Protein AF-A0A932Y6N1-F1 (afdb_monomer_lite)

Sequence (68 aa):
MSKERGAGQLVLSGDGDFLPVLKHLKDQGKQVILLARGPRTAKEIRQFAGPNFRDFEYLKFLLKMDDI

Structure (mmCIF, N/CA/C/O backbone):
data_AF-A0A932Y6N1-F1
#
_entry.id   AF-A0A932Y6N1-F1
#
loop_
_atom_site.group_PDB
_atom_site.id
_atom_site.type_symbol
_atom_site.label_atom_id
_atom_site.label_alt_id
_atom_site.label_comp_id
_atom_site.label_asym_id
_atom_site.label_entity_id
_atom_site.label_seq_id
_atom_site.pdbx_PDB_ins_code
_atom_site.Cartn_x
_atom_site.Cartn_y
_atom_site.Cartn_z
_atom_site.occupancy
_atom_site.B_iso_or_equiv
_atom_site.auth_seq_id
_atom_site.auth_comp_id
_atom_site.auth_asym_id
_atom_site.auth_atom_id
_atom_site.pdbx_PDB_model_num
ATOM 1 N N . MET A 1 1 ? -15.638 -12.349 26.215 1.00 41.84 1 MET A N 1
ATOM 2 C CA . MET A 1 1 ? -15.844 -12.500 24.758 1.00 41.84 1 MET A CA 1
ATOM 3 C C . MET A 1 1 ? -14.524 -12.259 24.050 1.00 41.84 1 MET A C 1
ATOM 5 O O . MET A 1 1 ? -14.094 -11.119 23.927 1.00 41.84 1 MET A O 1
ATOM 9 N N . SER A 1 2 ? -13.841 -13.330 23.659 1.00 45.44 2 SER A N 1
ATOM 10 C CA . SER A 1 2 ? -12.672 -13.286 22.782 1.00 45.44 2 SER A CA 1
ATOM 11 C C . SER A 1 2 ? -13.141 -12.834 21.398 1.00 45.44 2 SER A C 1
ATOM 13 O O . SER A 1 2 ? -13.945 -13.508 20.766 1.00 45.44 2 SER A O 1
ATOM 15 N N . LYS A 1 3 ? -12.692 -11.659 20.950 1.00 54.00 3 LYS A N 1
ATOM 16 C CA . LYS A 1 3 ? -12.944 -11.170 19.591 1.00 54.00 3 LYS A CA 1
ATOM 17 C C . LYS A 1 3 ? -12.233 -12.131 18.633 1.00 54.00 3 LYS A C 1
ATOM 19 O O . LYS A 1 3 ? -11.009 -12.239 18.709 1.00 54.00 3 LYS A O 1
ATOM 24 N N . GLU A 1 4 ? -12.974 -12.858 17.793 1.00 56.66 4 GLU A N 1
ATOM 25 C CA . GLU A 1 4 ? -12.370 -13.635 16.706 1.00 56.66 4 GLU A CA 1
ATOM 26 C C . GLU A 1 4 ? -11.423 -12.714 15.932 1.00 56.66 4 GLU A C 1
ATOM 28 O O . GLU A 1 4 ? -11.794 -11.602 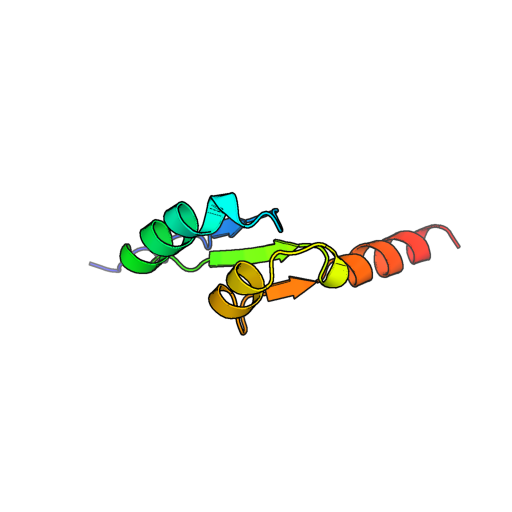15.537 1.00 56.66 4 GLU A O 1
ATOM 33 N N . ARG A 1 5 ? -10.168 -13.139 15.759 1.00 55.91 5 ARG A N 1
ATOM 34 C CA . ARG A 1 5 ? -9.239 -12.455 14.861 1.00 55.91 5 ARG A CA 1
ATOM 35 C C . ARG A 1 5 ? -9.780 -12.665 13.451 1.00 55.91 5 ARG A C 1
ATOM 37 O O . ARG A 1 5 ? -9.561 -13.723 12.872 1.00 55.91 5 ARG A O 1
ATOM 44 N N . GLY A 1 6 ? -10.538 -11.696 12.939 1.00 58.56 6 GLY A N 1
ATOM 45 C CA . GLY A 1 6 ? -11.061 -11.745 11.577 1.00 58.56 6 GLY A CA 1
ATOM 46 C C . GLY A 1 6 ? -9.929 -12.028 10.590 1.00 58.56 6 GLY A C 1
ATOM 47 O O . GLY A 1 6 ? -8.855 -11.434 10.700 1.00 58.56 6 GLY A O 1
ATOM 48 N N . ALA A 1 7 ? -10.155 -12.958 9.659 1.00 69.94 7 ALA A N 1
ATOM 49 C CA . ALA A 1 7 ? -9.185 -13.290 8.622 1.00 69.94 7 ALA A CA 1
ATOM 50 C C . ALA A 1 7 ? -8.766 -12.011 7.875 1.00 69.94 7 ALA A C 1
ATOM 52 O O . ALA A 1 7 ? -9.619 -11.188 7.538 1.00 69.94 7 ALA A O 1
ATOM 53 N N . GLY A 1 8 ? -7.464 -11.824 7.647 1.00 74.88 8 GLY A N 1
ATOM 54 C CA . GLY A 1 8 ? -6.960 -10.679 6.888 1.00 74.88 8 GLY A CA 1
ATOM 55 C C . GLY A 1 8 ? -7.502 -10.686 5.457 1.00 74.88 8 GLY A C 1
ATOM 56 O O . GLY A 1 8 ? -7.614 -11.743 4.834 1.00 74.88 8 GLY A O 1
ATOM 57 N N . GLN A 1 9 ? -7.858 -9.517 4.930 1.00 86.25 9 GLN A N 1
ATOM 58 C CA . GLN A 1 9 ? -8.362 -9.374 3.565 1.00 86.25 9 GLN A CA 1
ATOM 59 C C . GLN A 1 9 ? -7.182 -9.219 2.607 1.00 86.25 9 GLN A C 1
ATOM 61 O O . GLN A 1 9 ? -6.456 -8.226 2.667 1.00 86.25 9 GLN A O 1
ATOM 66 N N . LEU A 1 10 ? -7.006 -10.187 1.708 1.00 89.94 10 LEU A N 1
ATOM 67 C CA . LEU A 1 10 ? -6.065 -10.085 0.596 1.00 89.94 10 LEU A CA 1
ATOM 68 C C . LEU A 1 10 ? -6.765 -9.439 -0.602 1.00 89.94 10 LEU A C 1
ATOM 70 O O . LEU A 1 10 ? -7.780 -9.948 -1.077 1.00 89.94 10 LEU A O 1
ATOM 74 N N . VAL A 1 11 ? -6.214 -8.336 -1.101 1.00 93.00 11 VAL A N 1
ATOM 75 C CA . VAL A 1 11 ? -6.710 -7.657 -2.302 1.00 93.00 11 VAL A CA 1
ATOM 76 C C . VAL A 1 11 ? -5.683 -7.795 -3.416 1.00 93.00 11 VAL A C 1
ATOM 78 O O . VAL A 1 11 ? -4.535 -7.378 -3.273 1.00 93.00 11 VAL A O 1
ATOM 81 N N . LEU A 1 12 ? -6.122 -8.368 -4.534 1.00 93.12 12 LEU A N 1
ATOM 82 C CA . LEU A 1 12 ? -5.339 -8.591 -5.747 1.00 93.12 12 LEU A CA 1
ATOM 83 C C . LEU A 1 12 ? -5.709 -7.546 -6.800 1.00 93.12 12 LEU A C 1
ATOM 85 O O . LEU A 1 12 ? -6.397 -7.840 -7.775 1.00 93.12 12 LEU A O 1
ATOM 89 N N . SER A 1 13 ? -5.313 -6.298 -6.577 1.00 92.94 13 SER A N 1
ATOM 90 C CA . SER A 1 13 ? -5.559 -5.227 -7.541 1.00 92.94 13 SER A CA 1
ATOM 91 C C . SER A 1 13 ? -4.601 -4.070 -7.325 1.00 92.94 13 SER A C 1
ATOM 93 O O . SER A 1 13 ? -4.254 -3.736 -6.195 1.00 92.94 13 SER A O 1
ATOM 95 N N . GLY A 1 14 ? -4.184 -3.450 -8.425 1.00 92.25 14 GLY A N 1
ATOM 96 C CA . GLY A 1 14 ? -3.455 -2.188 -8.403 1.00 92.25 14 GLY A CA 1
ATOM 97 C C . GLY A 1 14 ? -4.295 -0.992 -8.850 1.00 92.25 14 GLY A C 1
ATOM 98 O O . GLY A 1 14 ? -3.743 0.094 -9.003 1.00 92.25 14 GLY A O 1
ATOM 99 N N . ASP A 1 15 ? -5.585 -1.185 -9.114 1.00 95.25 15 ASP A N 1
ATOM 100 C CA . ASP A 1 15 ? -6.450 -0.171 -9.714 1.00 95.25 15 ASP A CA 1
ATOM 101 C C . ASP A 1 15 ? -6.918 0.870 -8.678 1.00 95.25 15 ASP A C 1
ATOM 103 O O . ASP A 1 15 ? -7.307 0.529 -7.557 1.00 95.25 15 ASP A O 1
ATOM 107 N N . GLY A 1 16 ? -6.832 2.147 -9.060 1.00 95.75 16 GLY A N 1
ATOM 108 C CA . GLY A 1 16 ? -7.172 3.307 -8.235 1.00 95.75 16 GLY A CA 1
ATOM 109 C C . GLY A 1 16 ? -8.638 3.344 -7.821 1.00 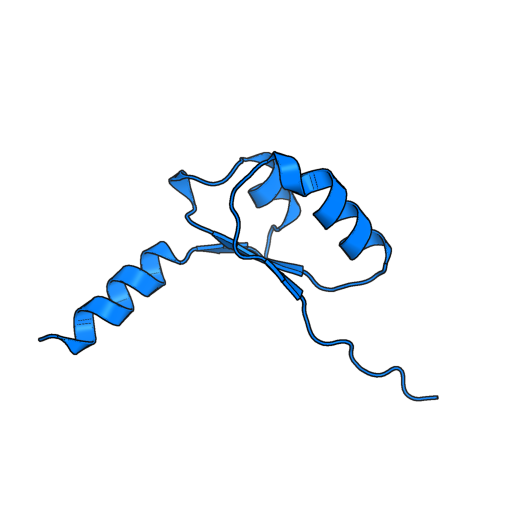95.75 16 GLY A C 1
ATOM 110 O O . GLY A 1 16 ? -8.943 3.761 -6.700 1.00 95.75 16 GLY A O 1
ATOM 111 N N . ASP A 1 17 ? -9.522 2.817 -8.666 1.00 96.69 17 ASP A N 1
ATOM 112 C CA . ASP A 1 17 ? -10.972 2.859 -8.458 1.00 96.69 17 ASP A CA 1
ATOM 113 C C . ASP A 1 17 ? -11.427 2.066 -7.220 1.00 96.69 17 ASP A C 1
ATOM 115 O O . ASP A 1 17 ? -12.504 2.307 -6.674 1.00 96.69 17 ASP A O 1
ATOM 119 N N . PHE A 1 18 ? -10.584 1.169 -6.692 1.00 95.38 18 PHE A N 1
ATOM 120 C CA . PHE A 1 18 ? -10.874 0.434 -5.457 1.00 95.38 18 PHE A CA 1
ATOM 121 C C . PHE A 1 18 ? -10.623 1.235 -4.177 1.00 95.38 18 PHE A C 1
ATOM 123 O O . PHE A 1 18 ? -11.036 0.796 -3.101 1.00 95.38 18 PHE A O 1
ATOM 130 N N . LEU A 1 19 ? -9.971 2.399 -4.240 1.00 95.88 19 LEU A N 1
ATOM 131 C CA . LEU A 1 19 ? -9.582 3.156 -3.047 1.00 95.88 19 LEU A CA 1
ATOM 132 C C . LEU A 1 19 ? -10.752 3.444 -2.078 1.00 95.88 19 LEU A C 1
ATOM 134 O O . LEU A 1 19 ? -10.546 3.282 -0.871 1.00 95.88 19 LEU A O 1
ATOM 138 N N . PRO A 1 20 ? -11.972 3.815 -2.531 1.00 96.62 20 PRO A N 1
ATOM 139 C CA . PRO A 1 20 ? -13.118 3.997 -1.636 1.00 96.62 20 PRO A CA 1
ATOM 140 C C . PRO A 1 20 ? -13.496 2.717 -0.879 1.00 96.62 20 PRO A C 1
ATOM 142 O O . PRO A 1 20 ? -13.749 2.760 0.325 1.00 96.62 20 PRO A O 1
ATOM 145 N N . VAL A 1 21 ? -13.466 1.566 -1.557 1.00 94.81 21 VAL A N 1
ATOM 146 C CA . VAL A 1 21 ? -13.767 0.257 -0.957 1.00 94.81 21 VAL A CA 1
ATOM 147 C C . VAL A 1 21 ? -12.709 -0.107 0.083 1.00 94.81 21 VAL A C 1
ATOM 149 O O . VAL A 1 21 ? -13.042 -0.544 1.185 1.00 94.81 21 VAL A O 1
ATOM 152 N N . LEU A 1 22 ? -11.431 0.122 -0.225 1.00 94.69 22 LEU A N 1
ATOM 153 C CA . LEU A 1 22 ? -10.338 -0.162 0.706 1.00 94.69 22 LEU A CA 1
ATOM 154 C C . LEU A 1 22 ? -10.406 0.712 1.965 1.00 94.69 22 LEU A C 1
ATOM 156 O O . LEU A 1 22 ? -10.191 0.207 3.069 1.00 94.69 22 LEU A O 1
ATOM 160 N N . LYS A 1 23 ? -10.748 1.998 1.814 1.00 94.56 23 LYS A N 1
ATOM 161 C CA . LYS A 1 23 ? -10.996 2.905 2.944 1.00 94.56 23 LYS A CA 1
ATOM 162 C C . LYS A 1 23 ? -12.140 2.395 3.816 1.00 94.56 23 LYS A C 1
ATOM 164 O O . LYS A 1 23 ? -11.943 2.235 5.014 1.00 94.56 23 LYS A O 1
ATOM 169 N N . HIS A 1 24 ? -13.265 2.015 3.210 1.00 94.94 24 HIS A N 1
ATOM 170 C CA . HIS A 1 24 ? -14.404 1.464 3.943 1.00 94.94 24 HIS A CA 1
ATOM 171 C C . HIS A 1 24 ? -14.038 0.212 4.761 1.00 94.94 24 HIS A C 1
ATOM 173 O O . HIS A 1 24 ? -14.421 0.095 5.924 1.00 94.94 24 HIS A O 1
ATOM 179 N N . LEU A 1 25 ? -13.254 -0.713 4.195 1.00 91.75 25 LEU A N 1
ATOM 180 C CA . LEU A 1 25 ? -12.778 -1.892 4.930 1.00 91.75 25 LEU A CA 1
ATOM 181 C C . LEU A 1 25 ? -11.875 -1.498 6.108 1.00 91.75 25 LEU A C 1
ATOM 183 O O . LEU A 1 25 ? -12.050 -2.007 7.216 1.00 91.75 25 LEU A O 1
ATOM 187 N N . LYS A 1 26 ? -10.941 -0.568 5.892 1.00 90.44 26 LYS A N 1
ATOM 188 C CA . LYS A 1 26 ? -10.058 -0.062 6.950 1.00 90.44 26 LYS A CA 1
ATOM 189 C C . LYS A 1 26 ? -10.845 0.602 8.084 1.00 90.44 26 LYS A C 1
ATOM 191 O O . LYS A 1 26 ? -10.538 0.345 9.246 1.00 90.44 26 LYS A O 1
ATOM 196 N N . ASP A 1 27 ? -11.879 1.376 7.760 1.00 93.69 27 ASP A N 1
ATOM 197 C CA . ASP A 1 27 ? -12.753 2.041 8.738 1.00 93.69 27 ASP A CA 1
ATOM 198 C C . ASP A 1 27 ? -13.564 1.032 9.569 1.00 93.69 27 ASP A C 1
ATOM 200 O O . ASP A 1 27 ? -13.840 1.264 10.744 1.00 93.69 27 ASP A O 1
ATOM 204 N N . GLN A 1 28 ? -13.864 -0.146 9.010 1.00 92.44 28 GLN A N 1
ATOM 205 C CA . GLN A 1 28 ? -14.433 -1.284 9.747 1.00 92.44 28 GLN A CA 1
ATOM 206 C C . GLN A 1 28 ? -13.411 -2.022 10.637 1.00 92.44 28 GLN A C 1
ATOM 208 O O . GLN A 1 28 ? -13.736 -3.052 11.233 1.00 92.44 28 GLN A O 1
ATOM 213 N N . GLY A 1 29 ? -12.170 -1.536 10.722 1.00 89.50 29 GLY A N 1
ATOM 214 C CA . GLY A 1 29 ? -11.089 -2.158 11.487 1.00 89.50 29 GLY A CA 1
ATOM 215 C C . GLY A 1 29 ? -10.524 -3.422 10.836 1.00 89.50 29 GLY A C 1
ATOM 216 O O . GLY A 1 29 ? -9.894 -4.231 11.519 1.00 89.50 29 GLY A O 1
ATOM 217 N N . LYS A 1 30 ? -10.762 -3.619 9.535 1.00 89.62 30 LYS A N 1
ATOM 218 C CA . LYS A 1 30 ? -10.258 -4.776 8.794 1.00 89.62 30 LYS A CA 1
ATOM 219 C C . LYS A 1 30 ? -8.816 -4.551 8.349 1.00 89.62 30 LYS A C 1
ATOM 221 O O . LYS A 1 30 ? -8.454 -3.475 7.871 1.00 89.62 30 LYS A O 1
ATOM 226 N N . GLN A 1 31 ? -7.990 -5.586 8.480 1.00 89.94 31 GLN A N 1
ATOM 227 C CA . GLN A 1 31 ? -6.614 -5.554 8.001 1.00 89.94 31 GLN A CA 1
ATOM 228 C C . GLN A 1 31 ? -6.582 -5.933 6.519 1.00 89.94 31 GLN A C 1
ATOM 230 O O . GLN A 1 31 ? -6.876 -7.069 6.156 1.00 89.94 31 GLN A O 1
ATOM 235 N N . VAL A 1 32 ? -6.179 -4.987 5.673 1.00 91.94 32 VAL A N 1
ATOM 236 C CA . VAL A 1 32 ? -6.041 -5.195 4.228 1.00 91.94 32 VAL A CA 1
ATOM 237 C C . VAL A 1 32 ? -4.569 -5.371 3.866 1.00 91.94 32 VAL A C 1
ATOM 239 O O . VAL A 1 32 ? -3.748 -4.501 4.166 1.00 91.94 32 VAL A O 1
ATOM 242 N N . ILE A 1 33 ? -4.251 -6.477 3.194 1.00 93.75 33 ILE A N 1
ATOM 243 C CA . ILE A 1 33 ? -2.971 -6.715 2.523 1.00 93.75 33 ILE A CA 1
ATOM 244 C C . ILE A 1 33 ? -3.202 -6.523 1.029 1.00 93.75 33 ILE A C 1
ATOM 246 O O . ILE A 1 33 ? -4.073 -7.170 0.446 1.00 93.75 33 ILE A O 1
ATOM 250 N N . LEU A 1 34 ? -2.428 -5.635 0.410 1.00 94.31 34 LEU A N 1
ATOM 251 C CA . LEU A 1 34 ? -2.548 -5.349 -1.013 1.00 94.31 34 LEU A CA 1
ATOM 252 C C . LEU A 1 34 ? -1.424 -6.034 -1.781 1.00 94.31 34 LEU A C 1
ATOM 254 O O . LEU A 1 34 ? -0.254 -5.732 -1.556 1.00 94.31 34 LEU A O 1
ATOM 258 N N . LEU A 1 35 ? -1.785 -6.913 -2.707 1.00 93.94 35 LEU A N 1
ATOM 259 C CA . LEU A 1 35 ? -0.864 -7.636 -3.572 1.00 93.94 35 LEU A CA 1
ATOM 260 C C . LEU A 1 35 ? -1.070 -7.158 -5.015 1.00 93.94 35 LEU A C 1
ATOM 262 O O . LEU A 1 35 ? -2.093 -7.442 -5.635 1.00 93.94 35 LEU A O 1
ATOM 266 N N . ALA A 1 36 ? -0.117 -6.394 -5.548 1.00 93.12 36 ALA A N 1
ATOM 267 C CA . ALA A 1 36 ? -0.202 -5.824 -6.895 1.00 93.12 36 ALA A CA 1
ATOM 268 C C . ALA A 1 36 ? 1.190 -5.626 -7.512 1.00 93.12 36 ALA A C 1
ATOM 270 O O . ALA A 1 36 ? 2.193 -5.728 -6.818 1.00 93.12 36 ALA A O 1
ATOM 271 N N . ARG A 1 37 ? 1.274 -5.321 -8.813 1.00 91.75 37 ARG A N 1
ATOM 272 C CA . ARG A 1 37 ? 2.559 -4.988 -9.455 1.00 91.75 37 ARG A CA 1
ATOM 273 C C . ARG A 1 37 ? 2.911 -3.537 -9.182 1.00 91.75 37 ARG A C 1
ATOM 275 O O . ARG A 1 37 ? 2.166 -2.649 -9.616 1.00 91.75 37 ARG A O 1
ATOM 282 N N . GLY A 1 38 ? 4.041 -3.291 -8.526 1.00 89.75 38 GLY A N 1
ATOM 283 C CA . GLY A 1 38 ? 4.503 -1.960 -8.138 1.00 89.75 38 GLY A CA 1
ATOM 284 C C . GLY A 1 38 ? 4.391 -0.948 -9.276 1.00 89.75 38 GLY A C 1
ATOM 285 O O . GLY A 1 38 ? 3.602 -0.018 -9.135 1.00 89.75 38 GLY A O 1
ATOM 286 N N . PRO A 1 39 ? 5.033 -1.150 -10.439 1.00 90.56 39 PRO A N 1
ATOM 287 C CA . PRO A 1 39 ? 5.006 -0.194 -11.554 1.00 90.56 39 PRO A CA 1
ATOM 288 C C . PRO A 1 39 ? 3.619 0.073 -12.163 1.00 90.56 39 PRO A C 1
ATOM 290 O O . PRO A 1 39 ? 3.414 1.101 -12.802 1.00 90.56 39 PRO A O 1
ATOM 293 N N . ARG A 1 40 ? 2.660 -0.846 -11.988 1.00 91.69 40 ARG A N 1
ATOM 294 C CA . ARG A 1 40 ? 1.320 -0.796 -12.608 1.00 91.69 40 ARG A CA 1
ATOM 295 C C . ARG A 1 40 ? 0.205 -0.421 -11.634 1.00 91.69 40 ARG A C 1
ATOM 297 O O . ARG A 1 40 ? -0.949 -0.373 -12.040 1.00 91.69 40 ARG A O 1
ATOM 304 N N . THR A 1 41 ? 0.540 -0.189 -10.370 1.00 95.00 41 THR A N 1
ATOM 305 C CA . THR A 1 41 ? -0.429 0.179 -9.331 1.00 95.00 41 THR A CA 1
ATOM 306 C C . THR A 1 41 ? -0.653 1.694 -9.308 1.00 95.00 41 THR A C 1
ATOM 308 O O . THR A 1 41 ? 0.266 2.472 -9.579 1.00 95.00 41 THR A O 1
ATOM 311 N N . ALA A 1 42 ? -1.852 2.150 -8.962 1.00 97.06 42 ALA A N 1
ATOM 312 C CA . ALA A 1 42 ? -2.119 3.562 -8.722 1.00 97.06 42 ALA A CA 1
ATOM 313 C C . ALA A 1 42 ? -1.309 4.068 -7.511 1.00 97.06 42 ALA A C 1
ATOM 315 O O . ALA A 1 42 ? -1.176 3.388 -6.489 1.00 97.06 42 ALA A O 1
ATOM 316 N N . LYS A 1 43 ? -0.748 5.280 -7.602 1.00 96.06 43 LYS A N 1
ATOM 317 C CA . LYS A 1 43 ? 0.099 5.855 -6.537 1.00 96.06 43 LYS A CA 1
ATOM 318 C C . LYS A 1 43 ? -0.638 5.945 -5.199 1.00 96.06 43 LYS A C 1
ATOM 320 O O . LYS A 1 43 ? -0.070 5.596 -4.168 1.00 96.06 43 LYS A O 1
ATOM 325 N N . GLU A 1 44 ? -1.896 6.363 -5.239 1.00 96.56 44 GLU A N 1
ATOM 326 C CA . GLU A 1 44 ? -2.760 6.540 -4.068 1.00 96.56 44 GLU A CA 1
ATOM 327 C C . GLU A 1 44 ? -3.023 5.217 -3.346 1.00 96.56 44 GLU A C 1
ATOM 329 O O . GLU A 1 44 ? -2.943 5.146 -2.124 1.00 96.56 44 GLU A O 1
ATOM 334 N N . ILE A 1 45 ? -3.250 4.145 -4.106 1.00 95.44 45 ILE A N 1
ATOM 335 C CA . ILE A 1 45 ? -3.440 2.787 -3.593 1.00 95.44 45 ILE A CA 1
ATOM 336 C C . ILE A 1 45 ? -2.161 2.277 -2.901 1.00 95.44 45 ILE A C 1
ATOM 338 O O . ILE A 1 45 ? -2.238 1.729 -1.799 1.00 95.44 45 ILE A O 1
ATOM 342 N N . ARG A 1 46 ? -0.971 2.511 -3.485 1.00 94.00 46 ARG A N 1
ATOM 343 C CA . ARG A 1 46 ? 0.315 2.176 -2.830 1.00 94.00 46 AR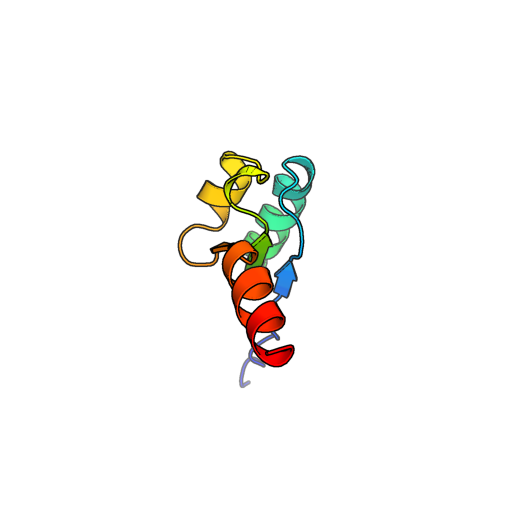G A CA 1
ATOM 344 C C . ARG A 1 46 ? 0.507 2.951 -1.528 1.00 94.00 46 ARG A C 1
ATOM 346 O O . ARG A 1 46 ? 0.910 2.367 -0.526 1.00 94.00 46 ARG A O 1
ATOM 353 N N . GLN A 1 47 ? 0.217 4.252 -1.537 1.00 95.31 47 GLN A N 1
ATOM 354 C CA . GLN A 1 47 ? 0.320 5.101 -0.346 1.00 95.31 47 GLN A CA 1
ATOM 355 C C . GLN A 1 47 ? -0.673 4.675 0.742 1.00 95.31 47 GLN A C 1
ATOM 357 O O . GLN A 1 47 ? -0.310 4.636 1.914 1.00 95.31 47 GLN A O 1
ATOM 362 N N . PHE A 1 48 ? -1.898 4.307 0.357 1.00 95.00 48 PHE A N 1
ATOM 363 C CA . PHE A 1 48 ? -2.910 3.774 1.265 1.00 95.00 48 PHE A CA 1
ATOM 364 C C . PHE A 1 48 ? -2.461 2.461 1.922 1.00 95.00 48 PHE A C 1
ATOM 366 O O . PHE A 1 48 ? -2.603 2.307 3.137 1.00 95.00 48 PHE A O 1
ATOM 373 N N . ALA A 1 49 ? -1.923 1.526 1.131 1.00 94.06 49 ALA A N 1
ATOM 374 C CA . ALA A 1 49 ? -1.484 0.220 1.617 1.00 94.06 49 ALA A CA 1
ATOM 375 C C . ALA A 1 49 ? -0.220 0.313 2.491 1.00 94.06 49 ALA A C 1
ATOM 377 O O . ALA A 1 49 ? -0.095 -0.432 3.465 1.00 94.06 49 ALA A O 1
ATOM 378 N N . GLY A 1 50 ? 0.705 1.222 2.164 1.00 93.81 50 GLY A N 1
ATOM 379 C CA . GLY A 1 50 ? 1.931 1.469 2.924 1.00 93.81 50 GLY A CA 1
ATOM 380 C C . GLY A 1 50 ? 2.700 0.172 3.227 1.00 93.81 50 GLY A C 1
ATOM 381 O O . GLY A 1 50 ? 3.042 -0.558 2.295 1.00 93.81 50 GLY A O 1
ATOM 382 N N . PRO A 1 51 ? 2.945 -0.172 4.507 1.00 93.75 51 PRO A N 1
ATOM 383 C CA . PRO A 1 51 ? 3.683 -1.383 4.879 1.00 93.75 51 PRO A CA 1
ATOM 384 C C . PRO A 1 51 ? 2.941 -2.690 4.559 1.00 93.75 51 PRO A C 1
ATOM 386 O O . PRO A 1 51 ? 3.549 -3.759 4.610 1.00 93.75 51 PRO A O 1
ATOM 389 N N . ASN A 1 52 ? 1.649 -2.636 4.219 1.00 93.62 52 ASN A N 1
ATOM 390 C CA . ASN A 1 52 ? 0.848 -3.797 3.822 1.00 93.62 52 ASN A CA 1
ATOM 391 C C . ASN A 1 52 ? 0.811 -4.006 2.298 1.00 93.62 52 ASN A C 1
ATOM 393 O O . ASN A 1 52 ? 0.090 -4.883 1.821 1.00 93.62 52 ASN A O 1
ATOM 397 N N . PHE A 1 53 ? 1.578 -3.226 1.531 1.00 94.38 53 PHE A N 1
ATOM 398 C CA . PHE A 1 53 ? 1.785 -3.474 0.108 1.00 94.38 53 PHE A CA 1
ATOM 399 C C . PHE A 1 53 ? 2.761 -4.635 -0.112 1.00 94.38 53 PHE A C 1
ATOM 401 O O . PHE A 1 53 ? 3.798 -4.734 0.551 1.00 94.38 53 PHE A O 1
ATOM 408 N N . ARG A 1 54 ? 2.445 -5.518 -1.052 1.00 91.75 54 ARG A N 1
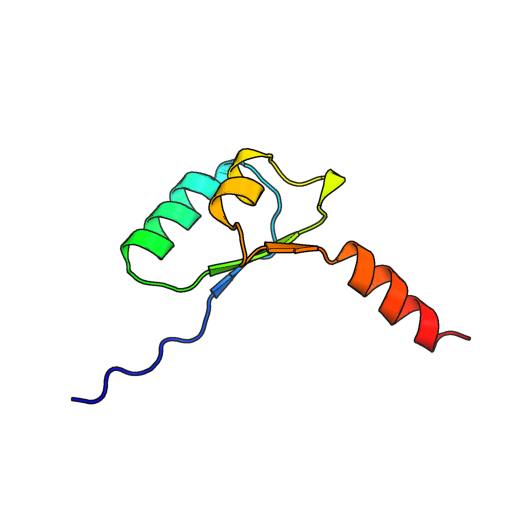ATOM 409 C CA . ARG A 1 54 ? 3.284 -6.633 -1.488 1.00 91.75 54 ARG A CA 1
ATOM 410 C C . ARG A 1 54 ? 3.393 -6.569 -3.006 1.00 91.75 54 ARG A C 1
ATOM 412 O O . ARG A 1 54 ? 2.384 -6.664 -3.702 1.00 91.75 54 ARG A O 1
ATOM 419 N N . ASP A 1 55 ? 4.612 -6.390 -3.507 1.00 90.31 55 ASP A N 1
ATOM 420 C CA . ASP A 1 55 ? 4.872 -6.482 -4.941 1.00 90.31 55 ASP A CA 1
ATOM 421 C C . ASP A 1 55 ? 5.070 -7.945 -5.334 1.00 90.31 55 ASP A C 1
ATOM 423 O O . ASP A 1 55 ? 5.942 -8.623 -4.789 1.00 90.31 55 ASP A O 1
ATOM 427 N N . PHE A 1 56 ? 4.259 -8.440 -6.267 1.00 82.94 56 PHE A N 1
ATOM 428 C CA . PHE A 1 56 ? 4.359 -9.819 -6.740 1.00 82.94 56 PHE A CA 1
ATOM 429 C C . PHE A 1 56 ? 5.118 -9.962 -8.060 1.00 82.94 56 PHE A C 1
ATOM 431 O O . PHE A 1 56 ? 5.250 -11.087 -8.544 1.00 82.94 56 PHE A O 1
ATOM 438 N N . GLU A 1 57 ? 5.679 -8.891 -8.641 1.00 79.38 57 GLU A N 1
ATOM 439 C CA . GLU A 1 57 ? 6.671 -9.095 -9.709 1.00 79.38 57 GLU A CA 1
ATOM 440 C C . GLU A 1 57 ? 7.792 -10.023 -9.230 1.00 79.38 57 GLU A C 1
ATOM 442 O O . GLU A 1 57 ? 8.197 -10.918 -9.968 1.00 79.38 57 GLU A O 1
ATOM 447 N N . TYR A 1 58 ? 8.180 -9.917 -7.956 1.00 66.81 58 TYR A N 1
ATOM 448 C CA . TYR A 1 58 ? 9.102 -10.851 -7.315 1.00 66.81 58 TYR A CA 1
ATOM 449 C C . TYR A 1 58 ? 8.584 -12.300 -7.293 1.00 66.81 58 TYR A C 1
ATOM 451 O O . TYR A 1 58 ? 9.337 -13.222 -7.585 1.00 66.81 58 TYR A O 1
ATOM 459 N N . LEU A 1 59 ? 7.287 -12.517 -7.043 1.00 69.88 59 LEU A N 1
ATOM 460 C CA . LEU A 1 59 ? 6.681 -13.854 -7.069 1.00 69.88 59 LEU A CA 1
ATOM 461 C C . LEU A 1 59 ? 6.774 -14.495 -8.460 1.00 69.88 59 LEU A C 1
ATOM 463 O O . LEU A 1 59 ? 7.056 -15.683 -8.570 1.00 69.88 59 LEU A O 1
ATOM 467 N N . LYS A 1 60 ? 6.595 -13.708 -9.528 1.00 70.00 60 LYS A N 1
ATOM 468 C CA . LYS A 1 60 ? 6.786 -14.193 -10.903 1.00 70.00 60 LYS A CA 1
ATOM 469 C C . LYS A 1 60 ? 8.229 -14.646 -11.152 1.00 70.00 60 LYS A C 1
ATOM 471 O O . LYS A 1 60 ? 8.426 -15.599 -11.897 1.00 70.00 60 LYS A O 1
ATOM 476 N N . PHE A 1 61 ? 9.222 -13.964 -10.578 1.00 73.12 61 PHE A N 1
ATOM 477 C CA . PHE A 1 61 ? 10.620 -14.393 -10.676 1.00 73.12 61 PHE A CA 1
ATOM 478 C C . PHE A 1 61 ? 10.881 -15.672 -9.876 1.00 73.12 61 PHE A C 1
ATOM 480 O O . PHE A 1 61 ? 11.523 -16.571 -10.405 1.00 73.12 61 PHE A O 1
ATOM 487 N N . LEU A 1 62 ? 10.337 -15.782 -8.660 1.00 68.75 62 LEU A N 1
ATOM 488 C CA . LEU A 1 62 ? 10.478 -16.976 -7.820 1.00 68.75 62 LEU A CA 1
ATOM 489 C C . LEU A 1 62 ? 9.870 -18.224 -8.471 1.00 68.75 62 LEU A C 1
ATOM 491 O O . LEU A 1 62 ? 10.531 -19.248 -8.549 1.00 68.75 62 LEU A O 1
ATOM 495 N N . LEU A 1 63 ? 8.650 -18.122 -9.003 1.00 73.19 63 LEU A N 1
ATOM 496 C CA . LEU A 1 63 ? 7.960 -19.253 -9.639 1.00 73.19 63 LEU A CA 1
ATOM 497 C C . LEU A 1 63 ? 8.632 -19.727 -10.935 1.00 73.19 63 LEU A C 1
ATOM 499 O O . LEU A 1 63 ? 8.432 -20.857 -11.350 1.00 73.19 63 LEU A O 1
ATOM 503 N N . LYS A 1 64 ? 9.423 -18.870 -11.589 1.00 70.81 64 LYS A N 1
ATOM 504 C CA . LYS A 1 64 ? 10.198 -19.251 -12.777 1.00 70.81 64 LYS A CA 1
ATOM 505 C C . LYS A 1 64 ? 11.466 -20.042 -12.449 1.00 70.81 64 LYS A C 1
ATOM 507 O O . LYS A 1 64 ?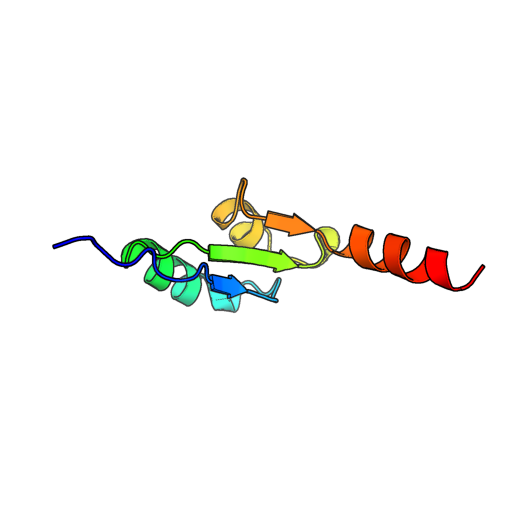 12.081 -20.558 -13.376 1.00 70.81 64 LYS A O 1
ATOM 512 N N . MET A 1 65 ? 11.889 -20.091 -11.185 1.00 58.66 65 MET A N 1
ATOM 513 C CA . MET A 1 65 ? 13.076 -20.852 -10.783 1.00 58.66 65 MET A CA 1
ATOM 514 C C . MET A 1 65 ? 12.799 -22.351 -10.622 1.00 58.66 65 MET A C 1
ATOM 516 O O . MET A 1 65 ? 13.756 -23.111 -10.615 1.00 58.66 65 MET A O 1
ATOM 520 N N . ASP A 1 66 ? 11.533 -22.777 -10.550 1.00 56.56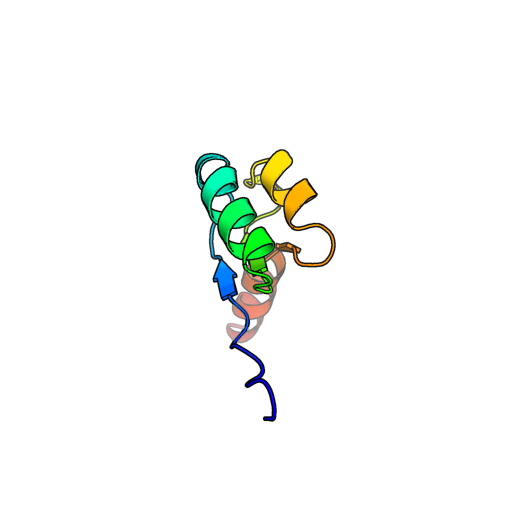 66 ASP A N 1
ATOM 521 C CA . ASP A 1 66 ? 11.169 -24.197 -10.417 1.00 56.56 66 ASP A CA 1
ATOM 522 C C . ASP A 1 66 ? 11.214 -24.968 -11.758 1.00 56.56 66 ASP A C 1
ATOM 524 O O . ASP A 1 66 ? 11.075 -26.188 -11.769 1.00 56.56 66 ASP A O 1
ATOM 528 N N . ASP A 1 67 ? 11.445 -24.272 -12.882 1.00 54.56 67 ASP A N 1
ATOM 529 C CA . ASP A 1 67 ? 11.529 -24.844 -14.238 1.00 54.56 67 ASP A CA 1
ATOM 530 C C . ASP A 1 67 ? 12.986 -25.013 -14.756 1.00 54.56 67 ASP A C 1
ATOM 532 O O . ASP A 1 67 ? 13.187 -25.172 -15.965 1.00 54.56 67 ASP A O 1
ATOM 536 N N . ILE A 1 68 ? 14.013 -24.949 -13.888 1.00 46.31 68 ILE A N 1
ATOM 537 C CA . ILE A 1 68 ? 15.444 -25.115 -14.256 1.00 46.31 68 ILE A CA 1
ATOM 538 C C . ILE A 1 68 ? 16.098 -26.259 -13.479 1.00 46.31 68 ILE A C 1
ATOM 540 O O . ILE A 1 68 ? 16.018 -26.248 -12.232 1.00 46.31 68 ILE A O 1
#

Foldseek 3Di:
DPDPPPDAAEAEDQDPVCVVVLVVCVVVVHHYQYEYAPVPHDPVVCVSCPVSYDHCVVVVVVVVVVVD

Secondary structure (DSSP, 8-state):
-----PPPEEE----GGGHHHHHHHHHTT--EEEEE-GGGS-HHHHHHHGGGEEE-HHHHHHHGGGG-

pLDDT: mean 84.04, std 15.34, range [41.84, 97.06]

Radius of gyration: 14.38 Å; chains: 1; bounding box: 31×32×39 Å